Protein AF-A0A2G2KMT0-F1 (afdb_monomer)

Mean predicted aligned error: 3.36 Å

Radius of gyration: 14.42 Å; Cα contacts (8 Å, |Δi|>4): 91; chains: 1; bounding box: 35×26×36 Å

Foldseek 3Di:
DLDQVVQLVVPLLDALVSSLVVLVVLLVVLCCLCPVPDPCNVVSVVVPSVVSSVLSVQVNCCSVPLARDPPDDPVSLVSSLSSQVSNVVVVNDDPCSNVNSVD

Structure (mmCIF, N/CA/C/O backbone):
data_AF-A0A2G2KMT0-F1
#
_entry.id   AF-A0A2G2KMT0-F1
#
loop_
_atom_site.group_PDB
_atom_site.id
_atom_site.type_symbol
_atom_site.label_atom_id
_atom_site.label_alt_id
_atom_site.label_comp_id
_atom_site.label_asym_id
_atom_site.label_entity_id
_atom_site.label_seq_id
_atom_site.pdbx_PDB_ins_code
_atom_site.Cartn_x
_atom_site.Cartn_y
_atom_site.Cartn_z
_atom_site.occupancy
_atom_site.B_iso_or_equiv
_atom_site.auth_seq_id
_atom_site.auth_comp_id
_atom_site.auth_asym_id
_atom_site.auth_atom_id
_atom_site.pdbx_PDB_model_num
ATOM 1 N N . MET A 1 1 ? 2.164 -6.588 -15.662 1.00 75.75 1 MET A N 1
ATOM 2 C CA . MET A 1 1 ? 1.979 -5.123 -15.625 1.00 75.75 1 MET A CA 1
ATOM 3 C C . MET A 1 1 ? 1.854 -4.737 -14.168 1.00 75.75 1 MET A C 1
ATOM 5 O O . MET A 1 1 ? 1.264 -5.521 -13.433 1.00 75.75 1 MET A O 1
ATOM 9 N N . TYR A 1 2 ? 2.462 -3.631 -13.750 1.00 88.50 2 TYR A N 1
ATOM 10 C CA . TYR A 1 2 ? 2.336 -3.162 -12.373 1.00 88.50 2 TYR A CA 1
ATOM 11 C C . TYR A 1 2 ? 0.941 -2.566 -12.186 1.00 88.50 2 TYR A C 1
ATOM 13 O O . TYR A 1 2 ? 0.574 -1.639 -12.901 1.00 88.50 2 TYR A O 1
ATOM 21 N N . ASP A 1 3 ? 0.148 -3.147 -11.292 1.00 92.12 3 ASP A N 1
ATOM 22 C CA . ASP A 1 3 ? -1.261 -2.801 -11.110 1.00 92.12 3 ASP A CA 1
ATOM 23 C C . ASP A 1 3 ? -1.571 -2.789 -9.615 1.00 92.12 3 ASP A C 1
ATOM 25 O O . ASP A 1 3 ? -1.632 -3.834 -8.970 1.00 92.12 3 ASP A O 1
ATOM 29 N N . PHE A 1 4 ? -1.699 -1.584 -9.064 1.00 93.88 4 PHE A N 1
ATOM 30 C CA . PHE A 1 4 ? -1.902 -1.376 -7.634 1.00 93.88 4 PHE A CA 1
ATOM 31 C C . PHE A 1 4 ? -3.210 -1.997 -7.138 1.00 93.88 4 PHE A C 1
ATOM 33 O O . PHE A 1 4 ? -3.201 -2.685 -6.122 1.00 93.88 4 PHE A O 1
ATOM 40 N N . HIS A 1 5 ? -4.310 -1.821 -7.878 1.00 92.44 5 HIS A N 1
ATOM 41 C CA . HIS A 1 5 ? -5.624 -2.323 -7.470 1.00 92.44 5 HIS A CA 1
ATOM 42 C C . HIS A 1 5 ? -5.622 -3.848 -7.395 1.00 92.44 5 HIS A C 1
ATOM 44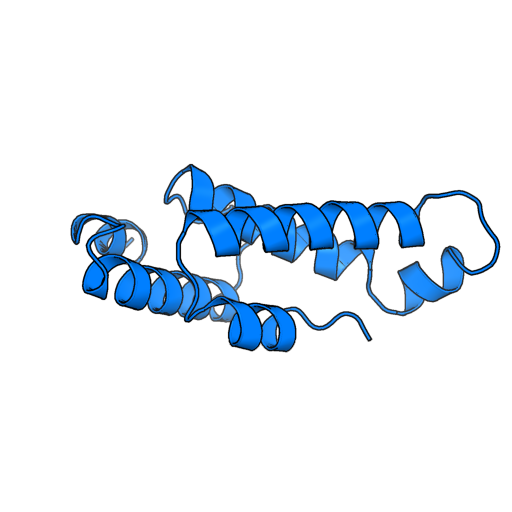 O O . HIS A 1 5 ? -6.022 -4.412 -6.383 1.00 92.44 5 HIS A O 1
ATOM 50 N N . LYS A 1 6 ? -5.047 -4.517 -8.402 1.00 93.62 6 LYS A N 1
ATOM 51 C CA . LYS A 1 6 ? -4.915 -5.983 -8.387 1.00 93.62 6 LYS A CA 1
ATOM 52 C C . LYS A 1 6 ? -4.039 -6.508 -7.261 1.00 93.62 6 LYS A C 1
ATOM 54 O O . LYS A 1 6 ? -4.199 -7.659 -6.862 1.00 93.62 6 LYS A O 1
ATOM 59 N N . THR A 1 7 ? -3.056 -5.737 -6.806 1.00 95.12 7 THR A N 1
ATOM 60 C CA . THR A 1 7 ? -2.259 -6.128 -5.641 1.00 95.12 7 THR A CA 1
ATOM 61 C C . THR A 1 7 ? -3.076 -5.965 -4.368 1.00 95.12 7 THR A C 1
ATOM 63 O O . THR A 1 7 ? -3.113 -6.898 -3.573 1.00 95.12 7 THR A O 1
ATOM 66 N N . VAL A 1 8 ? -3.781 -4.842 -4.208 1.00 95.06 8 VAL A N 1
ATOM 67 C CA . VAL A 1 8 ? -4.674 -4.578 -3.069 1.00 95.06 8 VAL A CA 1
ATOM 68 C C . VAL A 1 8 ? -5.751 -5.655 -2.938 1.00 95.06 8 VAL A C 1
ATOM 70 O O . VAL A 1 8 ? -5.875 -6.230 -1.864 1.00 95.06 8 VAL A O 1
ATOM 73 N N . GLU A 1 9 ? -6.445 -6.006 -4.023 1.00 94.81 9 GLU A N 1
ATOM 74 C CA . GLU A 1 9 ? -7.465 -7.072 -4.054 1.00 94.81 9 GLU A CA 1
ATOM 75 C C . GLU A 1 9 ? -6.945 -8.416 -3.515 1.00 94.81 9 GLU A C 1
ATOM 77 O O . GLU A 1 9 ? -7.693 -9.194 -2.936 1.00 94.81 9 GLU A O 1
ATOM 82 N N . LYS A 1 10 ? -5.649 -8.706 -3.684 1.00 94.06 10 LYS A N 1
ATOM 83 C CA . LYS A 1 10 ? -5.039 -9.952 -3.193 1.00 94.06 10 LYS A CA 1
ATOM 84 C C . LYS A 1 10 ? -4.669 -9.909 -1.719 1.00 94.06 10 LYS A C 1
ATOM 86 O O . LYS A 1 10 ? -4.470 -10.968 -1.130 1.00 94.06 10 LYS A O 1
ATOM 91 N N . ILE A 1 11 ? -4.483 -8.715 -1.161 1.00 95.69 11 ILE A N 1
ATOM 92 C CA . ILE A 1 11 ? -3.985 -8.544 0.206 1.00 95.69 11 ILE A CA 1
ATOM 93 C C . ILE A 1 11 ? -5.053 -8.032 1.166 1.00 95.69 11 ILE A C 1
ATOM 95 O O . ILE A 1 11 ? -4.880 -8.185 2.364 1.00 95.69 11 ILE A O 1
ATOM 99 N N . GLU A 1 12 ? -6.151 -7.450 0.684 1.00 93.44 12 GLU A N 1
ATOM 100 C CA . GLU A 1 12 ? -7.151 -6.790 1.531 1.00 93.44 12 GLU A CA 1
ATOM 101 C C . GLU A 1 12 ? -7.855 -7.729 2.524 1.00 93.44 12 GLU A C 1
ATOM 103 O O . GLU A 1 12 ? -8.323 -7.275 3.565 1.00 93.44 12 GLU A O 1
ATOM 108 N N . ASP A 1 13 ? -7.893 -9.032 2.239 1.00 94.00 13 ASP A N 1
ATOM 109 C CA . ASP A 1 13 ? -8.437 -10.055 3.141 1.00 94.00 13 ASP A CA 1
ATOM 110 C C . ASP A 1 13 ? -7.381 -10.697 4.050 1.00 94.00 13 ASP A C 1
ATOM 112 O O . ASP A 1 13 ? -7.716 -11.556 4.868 1.00 94.00 13 ASP A O 1
ATOM 116 N N . LEU A 1 14 ? -6.116 -10.289 3.954 1.00 96.56 14 LEU A N 1
ATOM 117 C CA . LEU A 1 14 ? -5.036 -10.774 4.815 1.00 96.56 14 LEU A CA 1
ATOM 118 C C . LEU A 1 14 ? -4.998 -10.021 6.140 1.00 96.56 14 LEU A C 1
ATOM 120 O O . LEU A 1 14 ? -5.732 -9.056 6.358 1.00 96.56 14 LEU A O 1
ATOM 124 N N . ASP A 1 15 ? -4.179 -10.483 7.068 1.00 97.19 15 ASP A N 1
ATOM 125 C CA . ASP A 1 15 ? -3.965 -9.772 8.321 1.00 97.19 15 ASP A CA 1
ATOM 126 C C . ASP A 1 15 ? -2.935 -8.649 8.149 1.00 97.19 15 ASP A C 1
ATOM 128 O O . ASP A 1 15 ? -2.093 -8.681 7.253 1.00 97.19 15 ASP A O 1
ATOM 132 N N . TRP A 1 16 ? -2.969 -7.642 9.022 1.00 96.19 16 TRP A N 1
ATOM 133 C CA . TRP A 1 16 ? -2.125 -6.445 8.961 1.00 96.19 16 TRP A CA 1
ATOM 134 C C . TRP A 1 16 ? -0.640 -6.778 8.787 1.00 96.19 16 TRP A C 1
ATOM 136 O O . TRP A 1 16 ? 0.055 -6.137 7.994 1.00 96.19 16 TRP A O 1
ATOM 146 N N . HIS A 1 17 ? -0.151 -7.797 9.500 1.00 96.25 17 HIS A N 1
ATOM 147 C CA . HIS A 1 17 ? 1.244 -8.214 9.400 1.00 96.25 17 HIS A CA 1
ATOM 148 C C . HIS A 1 17 ? 1.571 -8.794 8.015 1.00 96.25 17 HIS A C 1
ATOM 150 O O . HIS A 1 17 ? 2.594 -8.455 7.423 1.00 96.25 17 HIS A O 1
ATOM 156 N N . GLU A 1 18 ? 0.687 -9.626 7.467 1.00 97.25 18 GLU A N 1
ATOM 157 C CA . GLU A 1 18 ? 0.843 -10.231 6.142 1.00 97.25 18 GLU A CA 1
ATOM 158 C C . GLU A 1 18 ? 0.738 -9.181 5.032 1.00 97.25 18 GLU A C 1
ATOM 160 O O . GLU A 1 18 ? 1.600 -9.138 4.151 1.00 97.25 18 GLU A O 1
ATOM 165 N N . MET A 1 19 ? -0.252 -8.281 5.118 1.00 97.06 19 MET A N 1
ATOM 166 C CA . MET A 1 19 ? -0.382 -7.130 4.222 1.00 97.06 19 MET A CA 1
ATOM 167 C C . MET A 1 19 ? 0.901 -6.304 4.218 1.00 97.06 19 MET A C 1
ATOM 169 O O . MET A 1 19 ? 1.470 -6.047 3.159 1.00 97.06 19 MET A O 1
ATOM 173 N N . SER A 1 20 ? 1.392 -5.927 5.402 1.00 96.50 20 SER A N 1
ATOM 174 C CA . SER A 1 20 ? 2.608 -5.125 5.544 1.00 96.50 20 SER A CA 1
ATOM 175 C C . SER A 1 20 ? 3.813 -5.823 4.912 1.00 96.50 20 SER A C 1
ATOM 177 O O . SER A 1 20 ? 4.562 -5.193 4.167 1.00 96.50 20 SER A O 1
ATOM 179 N N . ASN A 1 21 ? 3.975 -7.131 5.134 1.00 97.38 21 ASN A N 1
ATOM 180 C CA . ASN A 1 21 ? 5.065 -7.910 4.547 1.00 97.38 21 ASN A CA 1
ATOM 181 C C . ASN A 1 21 ? 4.999 -7.944 3.013 1.00 97.38 21 ASN A C 1
ATOM 183 O O . ASN A 1 21 ? 6.010 -7.690 2.355 1.00 97.38 21 ASN A O 1
ATOM 187 N N . ILE A 1 22 ? 3.826 -8.215 2.432 1.00 97.19 22 ILE A N 1
ATOM 188 C CA . ILE A 1 22 ? 3.654 -8.254 0.971 1.00 97.19 22 ILE A CA 1
ATOM 189 C C . ILE A 1 22 ? 3.880 -6.870 0.365 1.00 97.19 22 ILE A C 1
ATOM 191 O O . ILE A 1 22 ? 4.587 -6.746 -0.634 1.00 97.19 22 ILE A O 1
ATOM 195 N N . VAL A 1 23 ? 3.364 -5.812 0.994 1.00 97.25 23 VAL A N 1
ATOM 196 C CA . VAL A 1 23 ? 3.578 -4.438 0.529 1.00 97.25 23 VAL A CA 1
ATOM 197 C C . VAL A 1 23 ? 5.072 -4.101 0.490 1.00 97.25 23 VAL A C 1
ATOM 199 O O . VAL A 1 23 ? 5.555 -3.590 -0.521 1.00 97.25 23 VAL A O 1
ATOM 202 N N . GLN A 1 24 ? 5.836 -4.441 1.533 1.00 97.19 24 GLN A N 1
ATOM 203 C CA . GLN A 1 24 ? 7.289 -4.221 1.551 1.00 97.19 24 GLN A CA 1
ATOM 204 C C . GLN A 1 24 ? 8.023 -5.032 0.470 1.00 97.19 24 GLN A C 1
ATOM 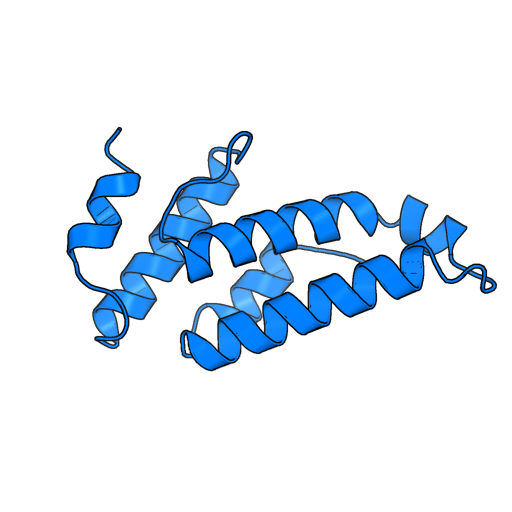206 O O . GLN A 1 24 ? 8.937 -4.517 -0.181 1.00 97.19 24 GLN A O 1
ATOM 211 N N . GLN A 1 25 ? 7.612 -6.280 0.229 1.00 96.94 25 GLN A N 1
ATOM 212 C CA . GLN A 1 25 ? 8.172 -7.111 -0.842 1.00 96.94 25 GLN A CA 1
ATOM 213 C C . GLN A 1 25 ? 7.908 -6.520 -2.232 1.00 96.94 25 GLN A C 1
ATOM 215 O O . GLN A 1 25 ? 8.811 -6.490 -3.072 1.00 96.94 25 GLN A O 1
ATOM 220 N N . GLU A 1 26 ? 6.703 -6.010 -2.472 1.00 97.25 26 GLU A N 1
ATOM 221 C CA . GLU A 1 26 ? 6.310 -5.376 -3.732 1.00 97.25 26 GLU A CA 1
ATOM 222 C C . GLU A 1 26 ? 7.055 -4.057 -3.975 1.00 97.25 26 GLU A C 1
ATOM 224 O O . GLU A 1 26 ? 7.522 -3.806 -5.093 1.00 97.25 26 GLU A O 1
ATOM 229 N N . ILE A 1 27 ? 7.259 -3.241 -2.932 1.00 96.44 27 ILE A N 1
ATOM 230 C CA . ILE A 1 27 ? 8.112 -2.043 -2.999 1.00 96.44 27 ILE A CA 1
ATOM 231 C C . ILE A 1 27 ? 9.532 -2.453 -3.396 1.00 96.44 27 ILE A C 1
ATOM 233 O O . ILE A 1 27 ? 10.044 -1.990 -4.415 1.00 96.44 27 ILE A O 1
ATOM 237 N N . SER A 1 28 ? 10.142 -3.379 -2.653 1.00 95.06 28 SER A N 1
ATOM 238 C CA . SER A 1 28 ? 11.516 -3.821 -2.911 1.00 95.06 28 SER A CA 1
ATOM 239 C C . SER A 1 28 ? 11.683 -4.394 -4.324 1.00 95.06 28 SER A C 1
ATOM 241 O O . SER A 1 28 ? 12.633 -4.060 -5.038 1.00 95.06 28 SER A O 1
ATOM 243 N N . THR A 1 29 ? 10.732 -5.219 -4.768 1.00 93.81 29 THR A N 1
ATOM 244 C CA . THR A 1 29 ? 10.763 -5.865 -6.086 1.00 93.81 29 THR A CA 1
ATOM 245 C C . THR A 1 29 ? 10.598 -4.853 -7.216 1.00 93.81 29 THR A C 1
ATOM 247 O O . THR A 1 29 ? 11.359 -4.884 -8.187 1.00 93.81 29 THR A O 1
ATOM 250 N N . SER A 1 30 ? 9.636 -3.934 -7.104 1.00 93.31 30 SER A N 1
ATOM 251 C CA . SER A 1 30 ? 9.397 -2.904 -8.121 1.00 93.31 30 SER A CA 1
ATOM 252 C C . SER A 1 30 ? 10.583 -1.947 -8.262 1.00 93.31 30 SER A C 1
ATOM 254 O O . SER A 1 30 ? 11.023 -1.692 -9.386 1.00 93.31 30 SER A O 1
ATOM 256 N N . GLU A 1 31 ? 11.182 -1.505 -7.154 1.00 93.44 31 GLU A N 1
ATOM 257 C CA . GLU A 1 31 ? 12.364 -0.638 -7.178 1.00 93.44 31 GLU A CA 1
ATOM 258 C C . GLU A 1 31 ? 13.592 -1.348 -7.736 1.00 93.44 31 GLU A C 1
ATOM 260 O O . GLU A 1 31 ? 14.278 -0.819 -8.614 1.00 93.44 31 GLU A O 1
ATOM 265 N N . LYS A 1 32 ? 13.854 -2.579 -7.287 1.00 92.19 32 LYS A N 1
ATOM 266 C CA . LYS A 1 32 ? 14.966 -3.379 -7.804 1.00 92.19 32 LYS A CA 1
ATOM 267 C C . LYS A 1 32 ? 14.835 -3.584 -9.312 1.00 92.19 32 LYS A C 1
ATOM 269 O O . LYS A 1 32 ? 15.816 -3.429 -10.039 1.00 92.19 32 LYS A O 1
ATOM 274 N N . ASN A 1 33 ? 13.639 -3.880 -9.811 1.00 89.69 33 ASN A N 1
ATOM 275 C CA . ASN A 1 33 ? 13.422 -4.070 -11.244 1.00 89.69 33 ASN A CA 1
ATOM 276 C C . ASN A 1 33 ? 13.601 -2.764 -12.036 1.00 89.69 33 ASN A C 1
ATOM 278 O O . ASN A 1 33 ? 14.166 -2.794 -13.127 1.00 89.69 33 ASN A O 1
ATOM 282 N N . ALA A 1 34 ? 13.201 -1.616 -11.484 1.00 89.50 34 ALA A N 1
ATOM 283 C CA . ALA A 1 34 ? 13.350 -0.315 -12.136 1.00 89.50 34 ALA A CA 1
ATOM 284 C C . ALA A 1 34 ? 14.787 0.246 -12.098 1.00 89.50 34 ALA A C 1
ATOM 286 O O . ALA A 1 34 ? 15.189 0.966 -13.019 1.00 89.50 34 ALA A O 1
ATOM 287 N N . TYR A 1 35 ? 15.579 -0.061 -11.065 1.00 89.31 35 TYR A N 1
ATOM 288 C CA . TYR A 1 35 ? 16.845 0.640 -10.791 1.00 89.31 35 TYR A CA 1
ATOM 289 C C . TYR A 1 35 ? 18.087 -0.254 -10.660 1.00 89.31 35 TYR A C 1
ATOM 291 O O . TYR A 1 35 ? 19.181 0.269 -10.487 1.00 89.31 35 TYR A O 1
ATOM 299 N N . SER A 1 36 ? 17.984 -1.578 -10.818 1.00 86.25 36 SER A N 1
ATOM 300 C CA . SER A 1 36 ? 19.128 -2.502 -10.643 1.00 86.25 36 SER A CA 1
ATOM 301 C C . SER A 1 36 ? 20.268 -2.392 -11.669 1.00 86.25 36 SER A C 1
ATOM 303 O O . SER A 1 36 ? 21.220 -3.164 -11.583 1.00 86.25 36 SER A O 1
ATOM 305 N N . GLY A 1 37 ? 20.181 -1.509 -12.671 1.00 79.62 37 GLY A N 1
ATOM 306 C CA . GLY A 1 37 ? 21.179 -1.403 -13.749 1.00 79.62 37 GLY A CA 1
ATOM 307 C C . GLY A 1 37 ? 21.255 -2.630 -14.672 1.00 79.62 37 GLY A C 1
ATOM 308 O O . GLY A 1 37 ? 22.090 -2.674 -15.570 1.00 79.62 37 GLY A O 1
ATOM 309 N N . LYS A 1 38 ? 20.382 -3.627 -14.473 1.00 83.75 38 LYS A N 1
ATOM 310 C CA . LYS A 1 38 ? 20.310 -4.852 -15.277 1.00 83.75 38 LYS A CA 1
ATOM 311 C C . LYS A 1 38 ? 19.516 -4.635 -16.573 1.00 83.75 38 LYS A C 1
ATOM 313 O O . LYS A 1 38 ? 18.649 -3.754 -16.614 1.00 83.75 38 LYS A O 1
ATOM 318 N N . PRO A 1 39 ? 19.750 -5.459 -17.614 1.00 83.69 39 PRO A N 1
ATOM 319 C CA . PRO A 1 39 ? 18.925 -5.453 -18.818 1.00 83.69 39 PRO A CA 1
ATOM 320 C C . PRO A 1 39 ? 17.432 -5.569 -18.478 1.00 83.69 39 PRO A C 1
ATOM 322 O O . PRO A 1 39 ? 17.042 -6.406 -17.667 1.00 83.69 39 PRO A O 1
ATOM 325 N N . GLY A 1 40 ? 16.604 -4.715 -19.085 1.00 85.69 40 GLY A N 1
ATOM 326 C CA . GLY A 1 40 ? 15.155 -4.664 -18.847 1.00 85.69 40 GLY A CA 1
ATOM 327 C C . GLY A 1 40 ? 14.687 -3.590 -17.859 1.00 85.69 40 GLY A C 1
ATOM 328 O O . GLY A 1 40 ? 13.489 -3.327 -17.799 1.00 85.69 40 GLY A O 1
ATOM 329 N N . CYS A 1 41 ? 15.587 -2.905 -17.143 1.00 88.25 41 CYS A N 1
ATOM 330 C CA . CYS A 1 41 ? 15.202 -1.875 -16.170 1.00 88.25 41 CYS A CA 1
ATOM 331 C C . CYS A 1 41 ? 14.401 -0.712 -16.785 1.00 88.25 41 CYS A C 1
ATOM 333 O O . CYS A 1 41 ? 13.413 -0.272 -16.202 1.00 88.25 41 CYS A O 1
ATOM 335 N N . VAL A 1 42 ? 14.764 -0.269 -17.995 1.00 89.25 42 VAL A N 1
ATOM 336 C CA . VAL A 1 42 ? 14.025 0.763 -18.745 1.00 89.25 42 VAL A CA 1
ATOM 337 C C . VAL A 1 42 ? 12.608 0.286 -19.057 1.00 89.25 42 VAL A C 1
ATOM 339 O O . VAL A 1 42 ? 11.653 0.990 -18.749 1.00 89.25 42 VAL A O 1
ATOM 342 N N . LYS A 1 43 ? 12.455 -0.955 -19.534 1.00 90.88 43 LYS A N 1
ATOM 343 C CA . LYS A 1 43 ? 11.143 -1.560 -19.799 1.00 90.88 43 LYS A CA 1
ATOM 344 C C . LYS A 1 43 ? 10.277 -1.613 -18.539 1.00 90.88 43 LYS A C 1
ATOM 346 O O . LYS A 1 43 ? 9.092 -1.316 -18.595 1.00 90.88 43 LYS A O 1
ATOM 351 N N . HIS A 1 44 ? 10.852 -1.949 -17.383 1.00 91.69 44 HIS A N 1
ATOM 352 C CA . HIS A 1 44 ? 10.112 -1.919 -16.117 1.00 91.69 44 HIS A CA 1
ATOM 353 C C . HIS A 1 44 ? 9.649 -0.505 -15.740 1.00 91.69 44 HIS A C 1
ATOM 355 O O . HIS A 1 44 ? 8.534 -0.355 -15.239 1.00 91.69 44 HIS A O 1
ATOM 361 N N . ARG A 1 45 ? 10.456 0.529 -16.013 1.00 89.19 45 ARG A N 1
ATOM 362 C CA . ARG A 1 45 ? 10.041 1.929 -15.824 1.00 89.19 45 ARG A CA 1
ATOM 363 C C . ARG A 1 45 ? 8.888 2.304 -16.745 1.00 89.19 45 ARG A C 1
ATOM 365 O O . ARG A 1 45 ? 7.892 2.823 -16.259 1.00 89.19 45 ARG A O 1
ATOM 372 N N . GLU A 1 46 ? 8.995 1.977 -18.030 1.00 91.69 46 GLU A N 1
ATOM 373 C CA . GLU A 1 46 ? 7.939 2.203 -19.031 1.00 91.69 46 GLU A CA 1
ATOM 374 C C . GLU A 1 46 ? 6.644 1.448 -18.691 1.00 91.69 46 GLU A C 1
ATOM 376 O O . GLU A 1 46 ? 5.552 1.924 -18.974 1.00 91.69 46 GLU A O 1
ATOM 381 N N . MET A 1 47 ? 6.749 0.297 -18.021 1.00 91.56 47 MET A N 1
ATOM 382 C CA . MET A 1 47 ? 5.609 -0.472 -17.510 1.00 91.56 47 MET A CA 1
ATOM 383 C C . MET A 1 47 ? 5.000 0.083 -16.207 1.00 91.56 47 MET A C 1
ATOM 385 O O . MET A 1 47 ? 4.107 -0.560 -15.652 1.00 91.56 47 MET A O 1
ATOM 389 N N . GLY A 1 48 ? 5.484 1.220 -15.694 1.00 93.75 48 GLY A N 1
ATOM 390 C CA . GLY A 1 48 ? 4.912 1.907 -14.531 1.00 93.75 48 GLY A CA 1
ATOM 391 C C . GLY A 1 48 ? 5.476 1.493 -13.167 1.00 93.75 48 GLY A C 1
ATOM 392 O O . GLY A 1 48 ? 4.872 1.814 -12.145 1.00 93.75 48 GLY A O 1
ATOM 393 N N . ALA A 1 49 ? 6.626 0.806 -13.104 1.00 92.56 49 ALA A N 1
ATOM 394 C CA . ALA A 1 49 ? 7.225 0.394 -11.826 1.00 92.56 49 ALA A CA 1
ATOM 395 C C . ALA A 1 49 ? 7.429 1.545 -10.810 1.00 92.56 49 ALA A C 1
ATOM 397 O O . ALA A 1 49 ? 7.151 1.322 -9.630 1.00 92.56 49 ALA A O 1
ATOM 398 N N . PRO A 1 50 ? 7.882 2.759 -11.206 1.00 93.69 50 PRO A N 1
ATOM 399 C CA . PRO A 1 50 ? 8.071 3.863 -10.263 1.00 93.69 50 PRO A CA 1
ATOM 400 C C . PRO A 1 50 ? 6.764 4.332 -9.619 1.00 93.69 50 PRO A C 1
ATOM 402 O O . PRO A 1 50 ? 6.712 4.509 -8.404 1.00 93.69 50 PRO A O 1
ATOM 405 N N . GLU A 1 51 ? 5.705 4.493 -10.413 1.00 94.00 51 GLU A N 1
ATOM 406 C CA . GLU A 1 51 ? 4.408 4.962 -9.918 1.00 94.00 51 GLU A CA 1
ATOM 407 C C . GLU A 1 51 ? 3.725 3.910 -9.042 1.00 94.00 51 GLU A C 1
ATOM 409 O O . GLU A 1 51 ? 3.234 4.221 -7.958 1.00 94.00 51 GLU A O 1
ATOM 414 N N . TYR A 1 52 ? 3.802 2.639 -9.442 1.00 95.25 52 TYR A N 1
ATOM 415 C CA . TYR A 1 52 ? 3.370 1.525 -8.603 1.00 95.25 52 TYR A CA 1
ATOM 416 C C . TYR A 1 52 ? 4.099 1.500 -7.257 1.00 95.25 52 TYR A C 1
ATOM 418 O O . TYR A 1 52 ? 3.456 1.436 -6.213 1.00 95.25 52 TYR A O 1
ATOM 426 N N . SER A 1 53 ? 5.433 1.604 -7.262 1.00 95.19 53 SER A N 1
ATOM 427 C CA . SER A 1 53 ? 6.227 1.639 -6.030 1.00 95.19 53 SER A CA 1
ATOM 428 C C . SER A 1 53 ? 5.842 2.824 -5.139 1.00 95.19 53 SER A C 1
ATOM 430 O O . SER A 1 53 ? 5.713 2.669 -3.927 1.00 95.19 53 SER A O 1
ATOM 432 N N . SER A 1 54 ? 5.593 3.998 -5.729 1.00 94.75 54 SER A N 1
ATOM 433 C CA . SER A 1 54 ? 5.139 5.184 -4.998 1.00 94.75 54 SER A CA 1
ATOM 434 C C . SER A 1 54 ? 3.800 4.950 -4.292 1.00 94.75 54 SER A C 1
ATOM 436 O O . SER A 1 54 ? 3.702 5.212 -3.092 1.00 94.75 54 SER A O 1
ATOM 438 N N . ARG A 1 55 ? 2.806 4.370 -4.980 1.00 95.56 55 ARG A N 1
ATOM 439 C CA . ARG A 1 55 ? 1.508 4.021 -4.374 1.00 95.56 55 ARG A CA 1
ATOM 440 C C . ARG A 1 55 ? 1.641 2.942 -3.299 1.00 95.56 55 ARG A C 1
ATOM 442 O O . ARG A 1 55 ? 1.044 3.065 -2.234 1.00 95.56 55 ARG A O 1
ATOM 449 N N . MET A 1 56 ? 2.486 1.933 -3.510 1.00 96.62 56 MET A N 1
ATOM 450 C CA . MET A 1 56 ? 2.752 0.909 -2.491 1.00 96.62 56 MET A CA 1
ATOM 451 C C . MET A 1 56 ? 3.428 1.492 -1.243 1.00 96.62 56 MET A C 1
ATOM 453 O O . MET A 1 56 ? 3.078 1.117 -0.128 1.00 96.62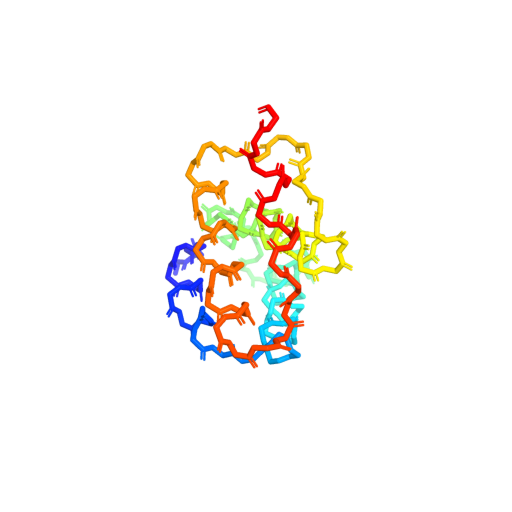 56 MET A O 1
ATOM 457 N N . LYS A 1 57 ? 4.344 2.456 -1.393 1.00 96.50 57 LYS A N 1
ATOM 458 C CA . LYS A 1 57 ? 4.936 3.187 -0.258 1.00 96.50 57 LYS A CA 1
ATOM 459 C C . LYS A 1 57 ? 3.913 4.040 0.483 1.00 96.50 57 LYS A C 1
ATOM 461 O O . LYS A 1 57 ? 3.964 4.101 1.708 1.00 96.50 57 LYS A O 1
ATOM 466 N N . ALA A 1 58 ? 2.989 4.673 -0.237 1.00 96.50 58 ALA A N 1
ATOM 467 C CA . ALA A 1 58 ? 1.884 5.411 0.366 1.00 96.50 58 ALA A CA 1
ATOM 468 C C . ALA A 1 58 ? 0.998 4.473 1.208 1.00 96.50 58 ALA A C 1
ATOM 470 O O . ALA A 1 58 ? 0.742 4.756 2.378 1.00 96.50 58 ALA A O 1
ATOM 471 N N . LEU A 1 59 ? 0.644 3.300 0.672 1.00 96.69 59 LEU A N 1
ATOM 472 C CA . LEU A 1 59 ? -0.073 2.266 1.419 1.00 96.69 59 LEU A CA 1
ATOM 473 C C . LEU A 1 59 ? 0.724 1.766 2.636 1.00 96.69 59 LEU A C 1
ATOM 475 O O . LEU A 1 59 ? 0.162 1.638 3.719 1.00 96.69 59 LEU A O 1
ATOM 479 N N . ALA A 1 60 ? 2.032 1.529 2.502 1.00 96.81 60 ALA A N 1
ATOM 480 C CA . ALA A 1 60 ? 2.888 1.138 3.625 1.00 96.81 60 ALA A CA 1
ATOM 481 C C . ALA A 1 60 ? 2.913 2.199 4.735 1.00 96.81 60 ALA A C 1
ATOM 483 O O . ALA A 1 60 ? 2.850 1.867 5.918 1.00 96.81 60 ALA A O 1
ATOM 484 N N . PHE A 1 61 ? 2.992 3.478 4.357 1.00 96.56 61 PHE A N 1
ATOM 485 C CA . PHE A 1 61 ? 2.939 4.591 5.299 1.00 96.56 61 PHE A CA 1
ATOM 486 C C . PHE A 1 61 ? 1.600 4.626 6.038 1.00 96.56 61 PHE A C 1
ATOM 488 O O . PHE A 1 61 ? 1.589 4.750 7.264 1.00 96.56 61 PHE A O 1
ATOM 495 N N . PHE A 1 62 ? 0.494 4.459 5.308 1.00 96.44 62 PHE A N 1
ATOM 496 C CA . PHE A 1 62 ? -0.839 4.366 5.889 1.00 96.44 62 PHE A CA 1
ATOM 497 C C . PHE A 1 62 ? -0.951 3.184 6.863 1.00 96.44 62 PHE A C 1
ATOM 499 O O . PHE A 1 62 ? -1.316 3.388 8.013 1.00 96.44 62 PHE A O 1
ATOM 506 N N . LEU A 1 63 ? -0.565 1.969 6.461 1.00 95.88 63 LEU A N 1
ATOM 507 C CA . LEU A 1 63 ? -0.630 0.775 7.315 1.00 95.88 63 LEU A CA 1
ATOM 508 C C . LEU A 1 63 ? 0.216 0.896 8.590 1.00 95.88 63 LEU A C 1
ATOM 510 O O . LEU A 1 63 ? -0.144 0.320 9.616 1.00 95.88 63 LEU A O 1
ATOM 514 N N . GLY A 1 64 ? 1.336 1.621 8.532 1.00 94.94 64 GLY A N 1
ATOM 515 C CA . GLY A 1 64 ? 2.223 1.819 9.679 1.00 94.94 64 GLY A CA 1
ATOM 516 C C . GLY A 1 64 ? 1.779 2.923 10.640 1.00 94.94 64 GLY A C 1
ATOM 517 O O . GLY A 1 64 ? 2.047 2.822 11.833 1.00 94.94 64 GLY A O 1
ATOM 518 N N . ASN A 1 65 ? 1.116 3.971 10.140 1.00 94.38 65 ASN A N 1
ATOM 519 C CA . ASN A 1 65 ? 0.834 5.182 10.924 1.00 94.38 65 ASN A CA 1
ATOM 520 C C . ASN A 1 65 ? -0.659 5.502 11.069 1.00 94.38 65 ASN A C 1
ATOM 522 O O . ASN A 1 65 ? -1.011 6.365 11.864 1.00 94.38 65 ASN A O 1
ATOM 526 N N . CYS A 1 66 ? -1.529 4.843 10.301 1.00 93.69 66 CYS A N 1
ATOM 527 C CA . CYS A 1 66 ? -2.943 5.186 10.136 1.00 93.69 66 CYS A CA 1
ATOM 528 C C . CYS A 1 66 ? -3.159 6.650 9.710 1.00 93.69 66 CYS A C 1
ATOM 530 O O . CYS A 1 66 ? -4.126 7.276 10.117 1.00 93.69 66 CYS A O 1
ATOM 532 N N . ILE A 1 67 ? -2.255 7.214 8.901 1.00 94.25 67 ILE A N 1
ATOM 533 C CA . ILE A 1 67 ? -2.328 8.599 8.405 1.00 94.25 67 ILE A CA 1
ATOM 534 C C . ILE A 1 67 ? -2.448 8.573 6.884 1.00 94.25 67 ILE A C 1
ATOM 536 O O . ILE A 1 67 ? -1.690 7.859 6.223 1.00 94.25 67 ILE A O 1
ATOM 540 N N . ILE A 1 68 ? -3.364 9.373 6.328 1.00 93.81 68 ILE A N 1
ATOM 541 C CA . ILE A 1 68 ? -3.521 9.516 4.876 1.00 93.81 68 ILE A CA 1
ATOM 542 C C . ILE A 1 68 ? -2.261 10.186 4.296 1.00 93.81 68 ILE A C 1
ATOM 544 O O . ILE A 1 68 ? -1.941 11.317 4.674 1.00 93.81 68 ILE A O 1
ATOM 548 N N . PRO A 1 69 ? -1.533 9.523 3.379 1.00 92.94 69 PRO A N 1
ATOM 549 C CA . PRO A 1 69 ? -0.366 10.108 2.730 1.00 92.94 69 PRO A CA 1
ATOM 550 C C . PRO A 1 69 ? -0.735 11.349 1.909 1.00 92.94 69 PRO A C 1
ATOM 552 O O . PRO A 1 69 ? -1.729 11.355 1.181 1.00 92.94 69 PRO A O 1
ATOM 555 N N . ALA A 1 70 ? 0.106 12.385 1.968 1.00 89.31 70 ALA A N 1
ATOM 556 C CA . ALA A 1 70 ? -0.063 13.568 1.131 1.00 89.31 70 ALA A CA 1
ATOM 557 C C . ALA A 1 70 ? -0.007 13.189 -0.360 1.00 89.31 70 ALA A C 1
ATOM 559 O O . ALA A 1 70 ? 0.919 12.505 -0.797 1.00 89.31 70 ALA A O 1
ATOM 560 N N . GLY A 1 71 ? -0.993 13.647 -1.135 1.00 85.38 71 GLY A N 1
ATOM 561 C CA . GLY A 1 71 ? -1.100 13.342 -2.564 1.00 85.38 71 GLY A CA 1
ATOM 562 C C . GLY A 1 71 ? -1.822 12.032 -2.900 1.00 85.38 71 GLY A C 1
ATOM 563 O O . GLY A 1 71 ? -1.880 11.683 -4.076 1.00 85.38 71 GLY A O 1
ATOM 564 N N . ALA A 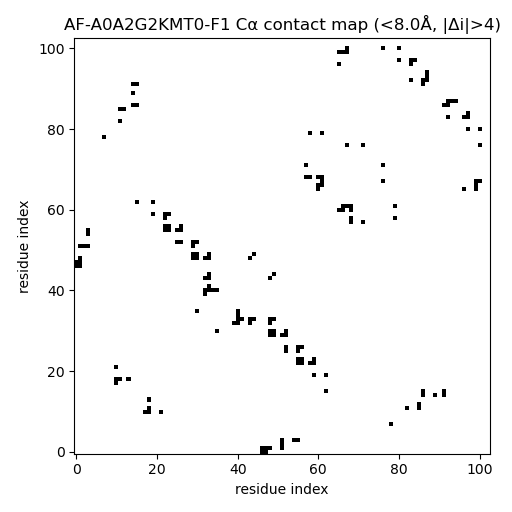1 72 ? -2.390 11.323 -1.915 1.00 89.19 72 ALA A N 1
ATOM 565 C CA . ALA A 1 72 ? -3.305 10.214 -2.182 1.00 89.19 72 ALA A CA 1
ATOM 566 C C . ALA A 1 72 ? -4.528 10.701 -2.980 1.00 89.19 72 ALA A C 1
ATOM 568 O O . ALA A 1 72 ? -5.129 11.728 -2.652 1.00 89.19 72 ALA A O 1
ATOM 569 N N . SER A 1 73 ? -4.896 9.969 -4.031 1.00 91.06 73 SER A N 1
ATOM 570 C CA . SER A 1 73 ? -6.103 10.263 -4.805 1.00 91.06 73 SER A CA 1
ATOM 571 C C . SER A 1 73 ? -7.362 9.818 -4.055 1.00 91.06 73 SER A C 1
ATOM 573 O O . SER A 1 73 ? -7.286 8.984 -3.155 1.00 91.06 73 SER A O 1
ATOM 575 N N . SER A 1 74 ? -8.542 10.302 -4.455 1.00 90.75 74 SER A N 1
ATOM 576 C CA . SER A 1 74 ? -9.815 9.835 -3.879 1.00 90.75 74 SER A CA 1
ATOM 577 C C . SER A 1 74 ? -9.975 8.311 -3.972 1.00 90.75 74 SER A C 1
ATOM 579 O O . SER A 1 74 ? -10.407 7.689 -3.011 1.00 90.75 74 SER A O 1
ATOM 581 N N . GLY A 1 75 ? -9.532 7.697 -5.076 1.00 91.88 75 GLY A N 1
ATOM 582 C CA . GLY A 1 75 ? -9.564 6.239 -5.224 1.00 91.88 75 GLY A CA 1
ATOM 583 C C . GLY A 1 75 ? -8.611 5.505 -4.274 1.00 91.88 75 GLY A C 1
ATOM 584 O O . GLY A 1 75 ? -8.939 4.425 -3.794 1.00 91.88 75 GLY A O 1
ATOM 585 N N . ASP A 1 76 ? -7.452 6.090 -3.948 1.00 91.94 76 ASP A N 1
ATOM 586 C CA . ASP A 1 76 ? -6.556 5.525 -2.929 1.00 91.94 76 ASP A CA 1
ATOM 587 C C . ASP A 1 76 ? -7.170 5.633 -1.526 1.00 91.94 76 ASP A C 1
ATOM 589 O O . ASP A 1 76 ? -7.050 4.711 -0.723 1.00 91.94 76 ASP A O 1
ATOM 593 N N . ILE A 1 77 ? -7.855 6.743 -1.238 1.00 94.19 77 ILE A N 1
ATOM 594 C CA . ILE A 1 77 ? -8.540 6.970 0.039 1.00 94.19 77 ILE A CA 1
ATOM 595 C C . ILE A 1 77 ? -9.647 5.929 0.252 1.00 94.19 77 ILE A C 1
ATOM 597 O O . ILE A 1 77 ? -9.724 5.348 1.335 1.00 94.19 77 ILE A O 1
ATOM 601 N N . ASP A 1 78 ? -10.449 5.638 -0.775 1.00 94.19 78 ASP A N 1
ATOM 602 C CA . ASP A 1 78 ? -11.482 4.595 -0.713 1.00 94.19 78 ASP A CA 1
ATOM 603 C C . ASP A 1 78 ? -10.877 3.214 -0.416 1.00 94.19 78 ASP A C 1
ATOM 605 O O . ASP A 1 78 ? -11.386 2.463 0.418 1.00 94.19 78 ASP A O 1
ATOM 609 N N . ILE A 1 79 ? -9.733 2.898 -1.030 1.00 95.25 79 ILE A N 1
ATOM 610 C CA . ILE A 1 79 ? -8.983 1.665 -0.753 1.00 95.25 79 ILE A CA 1
ATOM 611 C C . ILE A 1 79 ? -8.530 1.607 0.709 1.00 95.25 79 ILE A C 1
ATOM 613 O O . ILE A 1 79 ? -8.726 0.593 1.380 1.00 95.25 79 ILE A O 1
ATOM 617 N N . TYR A 1 80 ? -7.935 2.683 1.226 1.00 95.69 80 TYR A N 1
ATOM 618 C CA . TYR A 1 80 ? -7.471 2.734 2.615 1.00 95.69 80 TYR A CA 1
ATOM 619 C C . TYR A 1 80 ? -8.626 2.59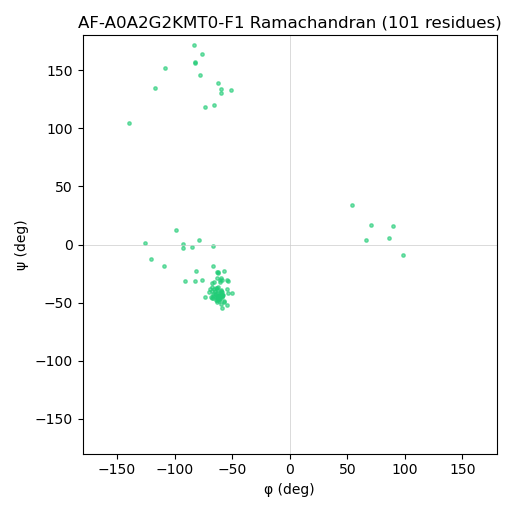0 3.605 1.00 95.69 80 TYR A C 1
ATOM 621 O O . TYR A 1 80 ? -8.478 1.926 4.637 1.00 95.69 80 TYR A O 1
ATOM 629 N N . LYS A 1 81 ? -9.786 3.165 3.279 1.00 95.50 81 LYS A N 1
ATOM 630 C CA . LYS A 1 81 ? -11.003 3.020 4.071 1.00 95.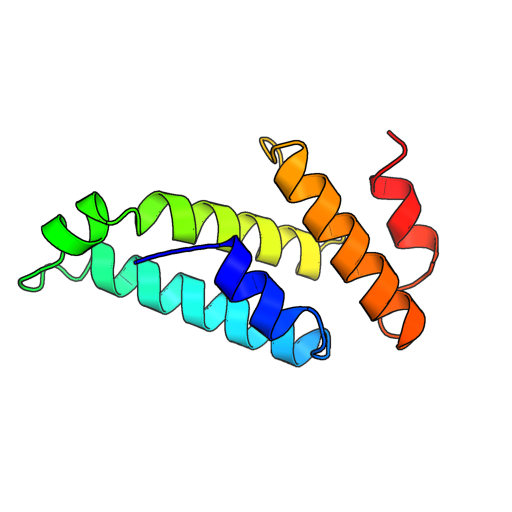50 81 LYS A CA 1
ATOM 631 C C . LYS A 1 81 ? -11.473 1.566 4.103 1.00 95.50 81 LYS A C 1
ATOM 633 O O . LYS A 1 81 ? -11.650 1.028 5.193 1.00 95.50 81 LYS A O 1
ATOM 638 N N . ASN A 1 82 ? -11.564 0.903 2.951 1.00 95.31 82 ASN A N 1
ATOM 639 C CA . ASN A 1 82 ? -11.970 -0.505 2.867 1.00 95.31 82 ASN A CA 1
ATOM 640 C C . ASN A 1 82 ? -11.021 -1.431 3.645 1.00 95.31 82 ASN A C 1
ATOM 642 O O . ASN A 1 82 ? -11.469 -2.284 4.412 1.00 95.31 82 ASN A O 1
ATOM 646 N N . ILE A 1 83 ? -9.705 -1.233 3.506 1.00 96.06 83 ILE A N 1
ATOM 647 C CA . ILE A 1 83 ? -8.698 -1.980 4.276 1.00 96.06 83 ILE A CA 1
ATOM 648 C C . ILE A 1 83 ? -8.906 -1.763 5.778 1.00 96.06 83 ILE A C 1
ATOM 650 O O . ILE A 1 83 ? -8.858 -2.718 6.554 1.00 96.06 83 ILE A O 1
ATOM 654 N N . SER A 1 84 ? -9.169 -0.523 6.195 1.00 96.38 84 SER A N 1
ATOM 655 C CA . SER A 1 84 ? -9.414 -0.194 7.603 1.00 96.38 84 SER A CA 1
ATOM 656 C C . SER A 1 84 ? -10.642 -0.911 8.144 1.00 96.38 84 SER A C 1
ATOM 658 O O . SER A 1 84 ? -10.564 -1.519 9.206 1.00 96.38 84 SER A O 1
ATOM 660 N N . GLU A 1 85 ? -11.757 -0.894 7.414 1.00 96.12 85 GLU A N 1
ATOM 661 C CA . GLU A 1 85 ? -12.989 -1.588 7.802 1.00 96.12 85 GLU A CA 1
ATOM 662 C C . GLU A 1 85 ? -12.754 -3.097 7.965 1.00 96.12 85 GLU A C 1
ATOM 664 O O . GLU A 1 85 ? -13.140 -3.679 8.985 1.00 96.12 85 GLU A O 1
ATOM 669 N N . LYS A 1 86 ? -12.034 -3.726 7.026 1.00 96.69 86 LYS A N 1
ATOM 670 C CA . LYS A 1 86 ? -11.666 -5.146 7.121 1.00 96.69 86 LYS A CA 1
ATOM 671 C C . LYS A 1 86 ? -10.770 -5.424 8.330 1.00 96.69 86 LYS A C 1
ATOM 673 O O . LYS A 1 86 ? -11.069 -6.327 9.112 1.00 96.69 86 LYS A O 1
ATOM 678 N N . LEU A 1 87 ? -9.722 -4.633 8.554 1.00 96.62 87 LEU A N 1
ATOM 679 C CA . LEU A 1 87 ? -8.821 -4.801 9.703 1.00 96.62 87 LEU A CA 1
ATOM 680 C C . LEU A 1 87 ? -9.505 -4.531 11.053 1.00 96.62 87 LEU A C 1
ATOM 682 O O . LEU A 1 87 ? -9.179 -5.188 12.044 1.00 96.62 87 LEU A O 1
ATOM 686 N N . ILE A 1 88 ? -10.478 -3.618 11.105 1.00 96.62 88 ILE A N 1
ATOM 687 C CA . ILE A 1 88 ? -11.319 -3.387 12.289 1.00 96.62 88 ILE A CA 1
ATOM 688 C C . ILE A 1 88 ? -12.197 -4.607 12.555 1.00 96.62 88 ILE A C 1
ATOM 690 O O . ILE A 1 88 ? -12.270 -5.063 13.695 1.00 96.62 88 ILE A O 1
ATOM 694 N N . SER A 1 89 ? -12.816 -5.181 11.517 1.00 96.75 89 SER A N 1
ATOM 695 C CA . SER A 1 89 ? -13.656 -6.379 11.665 1.00 96.75 89 SER A CA 1
ATOM 696 C C . SER A 1 89 ? -12.884 -7.580 12.231 1.00 96.75 89 SER A C 1
ATOM 698 O O . SER A 1 89 ? -13.442 -8.396 12.961 1.00 96.75 89 SER A O 1
ATOM 700 N N . LYS A 1 90 ? -11.574 -7.640 11.963 1.00 96.44 90 LYS A N 1
ATOM 701 C CA . LYS A 1 90 ? -10.631 -8.632 12.499 1.00 96.44 90 LYS A CA 1
ATOM 702 C C . LYS A 1 90 ? -10.056 -8.283 13.878 1.00 96.44 90 LYS A C 1
ATOM 704 O O . LYS A 1 90 ? -9.255 -9.044 14.412 1.00 96.44 90 LYS A O 1
ATOM 709 N N . GLY A 1 91 ? -10.403 -7.127 14.444 1.00 96.44 91 GLY A N 1
ATOM 710 C CA . GLY A 1 91 ? -9.866 -6.644 15.719 1.00 96.44 91 GLY A CA 1
ATOM 711 C C . GLY A 1 91 ? -8.396 -6.212 15.672 1.00 96.44 9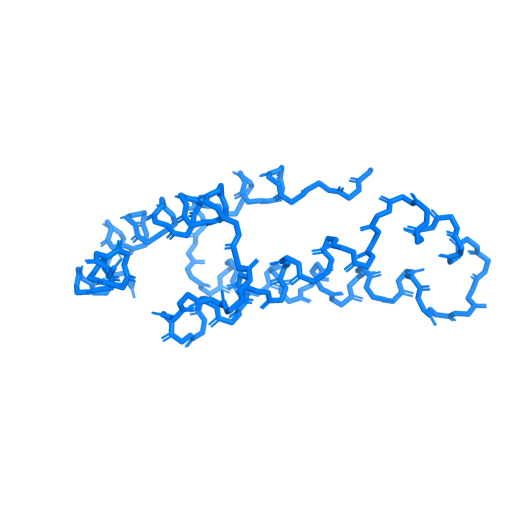1 GLY A C 1
ATOM 712 O O . GLY A 1 91 ? -7.761 -6.103 16.718 1.00 96.44 91 GLY A O 1
ATOM 713 N N . GLN A 1 92 ? -7.839 -5.979 14.481 1.00 96.38 92 GLN A N 1
ATOM 714 C CA . GLN A 1 92 ? -6.436 -5.591 14.307 1.00 96.38 92 GLN A CA 1
ATOM 715 C C . GLN A 1 92 ? -6.251 -4.078 14.312 1.00 96.38 92 GLN A C 1
ATOM 717 O O . GLN A 1 92 ? -5.235 -3.585 14.797 1.00 96.38 92 GLN A O 1
ATOM 722 N N . PHE A 1 93 ? -7.252 -3.339 13.831 1.00 95.81 93 PHE A N 1
ATOM 723 C CA . PHE A 1 93 ? -7.331 -1.885 13.949 1.00 95.81 93 PHE A CA 1
ATOM 724 C C . PHE A 1 93 ? -8.413 -1.473 14.949 1.00 95.81 93 PHE A C 1
ATOM 726 O O . PHE A 1 93 ? -9.411 -2.168 15.145 1.00 95.81 93 PHE A O 1
ATOM 733 N N . LYS A 1 94 ? -8.223 -0.307 15.575 1.00 95.56 94 LYS A N 1
ATOM 734 C CA . LYS A 1 94 ? -9.262 0.320 16.401 1.00 95.56 94 LYS A CA 1
ATOM 735 C C . LYS A 1 94 ? -10.305 0.998 15.504 1.00 95.56 94 LYS A C 1
ATOM 737 O O . LYS A 1 94 ? -9.914 1.595 14.502 1.00 95.56 94 LYS A O 1
ATOM 742 N N . PRO A 1 95 ? -11.594 1.025 15.889 1.00 95.31 95 PRO A N 1
ATOM 743 C CA . PRO A 1 95 ? -12.632 1.731 15.130 1.00 95.31 95 PRO A CA 1
ATOM 744 C C . PRO A 1 95 ? -12.323 3.214 14.869 1.00 95.31 95 PRO A C 1
ATOM 746 O O 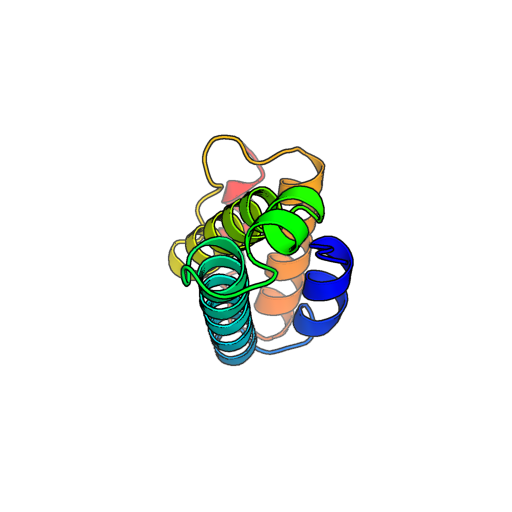. PRO A 1 95 ? -12.688 3.755 13.831 1.00 95.31 95 PRO A O 1
ATOM 749 N N . GLU A 1 96 ? -11.595 3.852 15.789 1.00 94.00 96 GLU A N 1
ATOM 750 C CA . GLU A 1 96 ? -11.153 5.252 15.710 1.00 94.00 96 GLU A CA 1
ATOM 751 C C . GLU A 1 96 ? -10.325 5.567 14.456 1.00 94.00 96 GLU A C 1
ATOM 753 O O . GLU A 1 96 ? -10.283 6.723 14.040 1.00 94.00 96 GLU A O 1
ATOM 758 N N . VAL A 1 97 ? -9.699 4.562 13.828 1.00 92.62 97 VAL A N 1
ATOM 759 C CA . VAL A 1 97 ? -8.935 4.741 12.584 1.00 92.62 97 VAL A CA 1
ATOM 760 C C . VAL A 1 97 ? -9.812 5.316 11.471 1.00 92.62 97 VAL A C 1
ATOM 762 O O . VAL A 1 97 ? -9.319 6.104 10.678 1.00 92.62 97 VAL A O 1
ATOM 765 N N . ILE A 1 98 ? -11.119 5.032 11.435 1.00 92.88 98 ILE A N 1
ATOM 766 C CA . ILE A 1 98 ? -12.019 5.576 10.401 1.00 92.88 98 ILE A CA 1
ATOM 767 C C . ILE A 1 98 ? -12.113 7.112 10.441 1.00 92.88 98 ILE A C 1
ATOM 769 O O . ILE A 1 98 ? -12.365 7.746 9.414 1.00 92.88 98 ILE A O 1
ATOM 773 N N . ASN A 1 99 ? -11.844 7.735 11.593 1.00 92.50 99 ASN A N 1
ATOM 774 C CA . ASN A 1 99 ? -11.914 9.190 11.740 1.00 92.50 99 ASN A CA 1
ATOM 775 C C . ASN A 1 99 ? -10.911 9.924 10.840 1.00 92.50 99 ASN A C 1
ATOM 777 O O . ASN A 1 99 ? -11.153 11.073 10.475 1.00 92.50 99 ASN A O 1
ATOM 781 N N . VAL A 1 100 ? -9.824 9.266 10.422 1.00 91.50 100 VAL A N 1
ATOM 782 C CA . VAL A 1 100 ? -8.820 9.871 9.530 1.00 91.50 100 VAL A CA 1
ATOM 783 C C . VAL A 1 100 ? -9.364 10.162 8.132 1.00 91.50 100 VAL A C 1
ATOM 785 O O . VAL A 1 100 ? -8.803 10.994 7.431 1.00 91.50 100 VAL A O 1
ATOM 788 N N . PHE A 1 101 ? -10.480 9.533 7.750 1.00 91.00 101 PHE A N 1
ATOM 789 C CA . PHE A 1 101 ? -11.171 9.752 6.476 1.00 91.00 101 PHE A CA 1
ATOM 790 C C . PHE A 1 101 ? -12.281 10.809 6.549 1.00 91.00 101 PHE A C 1
ATOM 792 O O . PHE A 1 101 ? -12.915 11.088 5.538 1.00 91.00 101 PHE A O 1
ATOM 799 N N . SER A 1 102 ? -12.558 11.363 7.733 1.00 79.88 102 SER A N 1
ATOM 800 C CA . SER A 1 102 ? -13.671 12.301 7.968 1.00 79.88 102 SER A CA 1
ATOM 801 C C . SER A 1 102 ? -13.238 13.775 7.978 1.00 79.88 102 SER A C 1
ATOM 803 O O . SER A 1 102 ? -13.995 14.623 8.447 1.00 79.88 102 SER A O 1
ATOM 805 N N . SER A 1 103 ? -12.008 14.061 7.534 1.00 60.62 103 SER A N 1
ATOM 806 C CA . SER A 1 103 ? -11.426 15.414 7.486 1.00 60.62 103 SER A CA 1
ATOM 807 C C . SER A 1 103 ? -11.787 16.170 6.213 1.00 60.62 103 SER A C 1
ATOM 809 O O . SER A 1 103 ? -11.902 15.515 5.154 1.00 60.62 103 SER A O 1
#

Solvent-accessible surface area (backbone atoms only — not comparable to full-atom values): 5844 Å² total; per-residue (Å²): 127,65,51,64,66,69,51,45,72,71,34,52,86,51,54,72,68,57,34,51,51,51,40,52,51,49,30,53,51,29,48,46,48,41,66,63,82,48,94,60,15,66,58,35,41,76,47,36,21,64,62,41,27,51,53,36,48,39,50,50,48,24,76,75,66,66,43,85,50,91,87,62,48,74,70,52,50,54,50,54,50,52,40,47,54,46,34,30,76,71,69,75,40,62,77,71,58,61,58,68,76,73,115

Sequence (103 aa):
MYDFHKTVEKIEDLDWHEMSNIVQQEISTSEKNAYSGKPGCVKHREMGAPEYSSRMKALAFFLGNCIIPAGASSGDIDIYKNISEKLISKGQFKPEVINVFSS

pLDDT: mean 93.01, std 5.15, range [60.62, 97.38]

Secondary structure (DSSP, 8-state):
---HHHHHHHHTTS-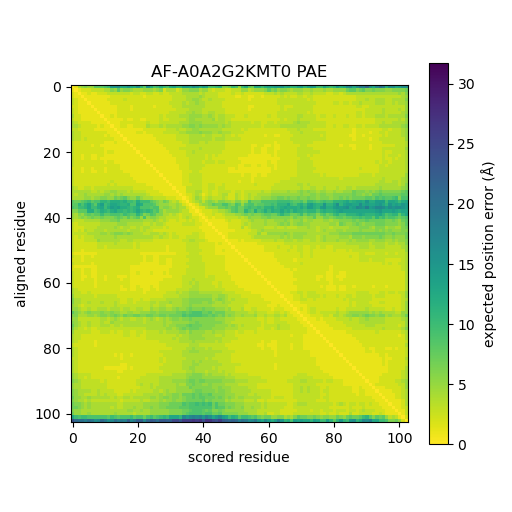HHHHHHHHHHHHHHHHHHHHS-STTHHHHHHTTHHHHHHHHHHHHHHHHH--PPTT--HHHHHHHHHHHHHHHHTTSS-GGGGGGG--